Protein AF-A0A6A2XBS8-F1 (afdb_monomer)

Solvent-accessible surface area (backbone atoms only — not comparable to full-atom values): 5477 Å² total; per-residue (Å²): 104,68,19,22,54,40,45,40,49,49,57,20,44,33,49,43,23,44,98,88,67,49,72,43,89,65,86,74,80,62,43,62,25,60,58,34,38,51,60,70,60,91,54,44,65,72,52,40,75,44,71,71,19,41,55,44,26,38,67,40,40,32,44,35,37,32,25,67,47,24,75,87,52,53,33,67,42,35,53,52,30,48,54,52,41,46,77,63,42,25,65,37,56,45,78,47,78,36,84,85,37,48,123

Foldseek 3Di:
DVLQVQLQLLLLLLLQHHPVRHGNDDDAQETEHELDAHPPLVCSLVSCPDPSSLVSLQRYAYEYEYECQAPPRHPVRSVVRQVSSVVNNNNNYDYHYHYPDYD

Organism: Hibiscus syriacus (NCBI:txid106335)

Sequence (103 aa):
MGAATSLYSATCFIHGKYGNGNPYPANLSAVVGLSGWLPCSKTLKRKIGQEEAARRATSLPILLCHGKGDEVVPYKFGEKSSQVLSSNGFQNTIFKSYDGYGF

InterPro domains:
  IPR003140 Phospholipase/carboxylesterase/thioesterase [PF02230] (24-100)
  IPR029058 Alpha/Beta hydrolase fold [G3DSA:3.40.50.1820] (1-103)
  IPR029058 Alpha/Beta hydrolase fold [SSF53474] (1-102)

pLDDT: mean 92.48, std 8.46, range [49.19, 98.44]

Radius of gyration: 13.3 Å; Cα contacts (8 Å, |Δi|>4): 184; chains: 1; bounding box: 34×23×37 Å

Nearest PDB structures (foldseek):
  6avy-assembly1_A  TM=9.951E-01  e=2.071E-14  Zea mays
  5syn-assembly4_D  TM=8.291E-01  e=1.379E-04  Homo sapiens
  2i3d-assembly1_A  TM=6.425E-01  e=4.629E-02  Agrobacterium fabrum str. C58
  4a5s-assembly1_B  TM=5.515E-01  e=3.141E-02  Homo sapiens
  4g1f-assembly3_C  TM=5.503E-01  e=6.822E-02  Homo sapiens

Secondary structure (DSSP, 8-state):
-HHHHHHHHHHHHHHTB-TTSPBP-PPPS-EEEES---TTHHHHHHHS-SHHHHHHHHHS-EEEEEETT-SSS-HHHHHHHHHHHHHTT-TTEEEEEETT---

Mean predicted aligned error: 3.69 Å

Structure (mmCIF, N/CA/C/O backbone):
data_AF-A0A6A2XBS8-F1
#
_entry.id   AF-A0A6A2XBS8-F1
#
loop_
_atom_site.group_PDB
_atom_site.id
_atom_site.type_symbol
_atom_site.label_atom_id
_atom_site.label_alt_id
_atom_site.label_comp_id
_atom_site.label_asym_id
_atom_site.label_entity_id
_atom_site.label_seq_id
_atom_site.pdbx_PDB_ins_code
_atom_site.Cartn_x
_atom_site.Cartn_y
_atom_site.Cartn_z
_atom_site.occupancy
_atom_site.B_iso_or_equiv
_atom_site.auth_seq_id
_atom_site.auth_comp_id
_atom_site.auth_asym_id
_atom_site.auth_atom_id
_atom_site.pdbx_PDB_model_num
ATOM 1 N N . MET A 1 1 ? -0.893 4.570 -11.034 1.00 88.56 1 MET A N 1
ATOM 2 C CA . MET A 1 1 ? -1.927 5.262 -10.215 1.00 88.56 1 MET A CA 1
ATOM 3 C C . MET A 1 1 ? -2.827 4.315 -9.415 1.00 88.56 1 MET A C 1
ATOM 5 O O . MET A 1 1 ? -3.044 4.600 -8.246 1.00 88.56 1 MET A O 1
ATOM 9 N N . GLY A 1 2 ? -3.320 3.193 -9.964 1.00 96.31 2 GLY A N 1
ATOM 10 C CA . GLY A 1 2 ? -4.234 2.288 -9.235 1.00 96.31 2 GLY A CA 1
ATOM 11 C C . GLY A 1 2 ? -3.703 1.766 -7.889 1.00 96.31 2 GLY A C 1
ATOM 12 O O . GLY A 1 2 ? -4.436 1.753 -6.904 1.00 96.31 2 GLY A O 1
ATOM 13 N N . ALA A 1 3 ? -2.407 1.445 -7.806 1.00 96.56 3 ALA A N 1
ATOM 14 C CA . ALA A 1 3 ? -1.766 1.056 -6.549 1.00 96.56 3 ALA A CA 1
ATOM 15 C C . ALA A 1 3 ? -1.870 2.138 -5.459 1.00 96.56 3 ALA A C 1
ATOM 17 O O . ALA A 1 3 ? -2.109 1.816 -4.300 1.00 96.56 3 ALA A O 1
ATOM 18 N N . ALA A 1 4 ? -1.770 3.421 -5.818 1.00 97.19 4 ALA A N 1
ATOM 19 C CA . ALA A 1 4 ? -1.920 4.507 -4.854 1.00 97.19 4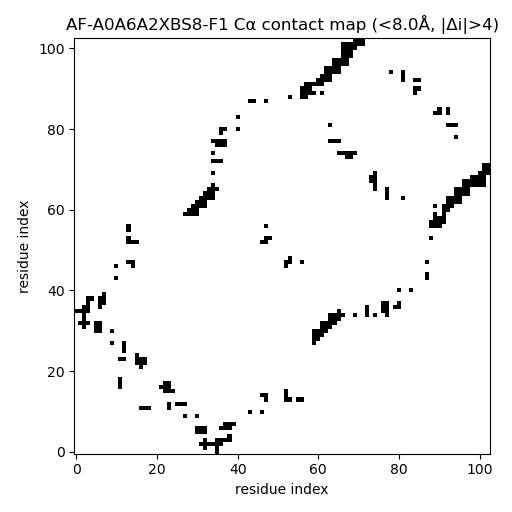 ALA A CA 1
ATOM 20 C C . ALA A 1 4 ? -3.345 4.587 -4.291 1.00 97.19 4 ALA A C 1
ATOM 22 O O . ALA A 1 4 ? -3.520 4.770 -3.087 1.00 97.19 4 ALA A O 1
ATOM 23 N N . THR A 1 5 ? -4.361 4.382 -5.133 1.00 97.62 5 THR A N 1
ATOM 24 C CA . THR A 1 5 ? -5.764 4.306 -4.701 1.00 97.62 5 THR A CA 1
ATOM 25 C C . THR A 1 5 ? -6.005 3.099 -3.799 1.00 97.62 5 THR A C 1
ATOM 27 O O . THR A 1 5 ? -6.616 3.242 -2.746 1.00 97.62 5 THR A O 1
ATOM 30 N N . SER A 1 6 ? -5.465 1.933 -4.164 1.00 97.81 6 SER A N 1
ATOM 31 C CA . SER A 1 6 ? -5.535 0.700 -3.366 1.00 97.81 6 SER A CA 1
ATOM 32 C C . SER A 1 6 ? -4.980 0.909 -1.948 1.00 97.81 6 SER A C 1
ATOM 34 O O . SER A 1 6 ? -5.647 0.632 -0.949 1.00 97.81 6 SER A O 1
ATOM 36 N N . LEU A 1 7 ? -3.795 1.516 -1.838 1.00 97.31 7 LEU A N 1
ATOM 37 C CA . LEU A 1 7 ? -3.180 1.827 -0.546 1.00 97.31 7 LEU A CA 1
ATOM 38 C C . LEU A 1 7 ? -3.925 2.923 0.217 1.00 97.31 7 LEU A C 1
ATOM 40 O O . LEU A 1 7 ? -4.064 2.835 1.435 1.00 97.31 7 LEU A O 1
ATOM 44 N N . TYR A 1 8 ? -4.452 3.935 -0.472 1.00 97.00 8 TYR A N 1
ATOM 45 C CA . TYR A 1 8 ? -5.312 4.935 0.160 1.00 97.00 8 TYR A CA 1
ATOM 46 C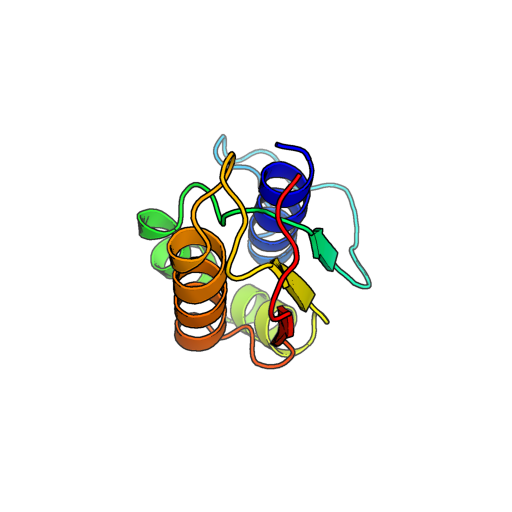 C . TYR A 1 8 ? -6.547 4.289 0.794 1.00 97.00 8 TYR A C 1
ATOM 48 O O . TYR A 1 8 ? -6.844 4.559 1.960 1.00 97.00 8 TYR A O 1
ATOM 56 N N . SER A 1 9 ? -7.209 3.392 0.060 1.00 97.06 9 SER A N 1
ATOM 57 C CA . SER A 1 9 ? -8.339 2.599 0.537 1.00 97.06 9 SER A CA 1
ATOM 58 C C . SER A 1 9 ? -7.987 1.787 1.778 1.00 97.06 9 SER A C 1
ATOM 60 O O . SER A 1 9 ? -8.779 1.785 2.716 1.00 97.06 9 SER A O 1
ATOM 62 N N . ALA A 1 10 ? -6.784 1.202 1.852 1.00 96.56 10 ALA A N 1
ATOM 63 C CA . ALA A 1 10 ? -6.292 0.566 3.077 1.00 96.56 10 ALA A CA 1
ATOM 64 C C . ALA A 1 10 ? -6.322 1.546 4.257 1.00 96.56 10 ALA A C 1
ATOM 66 O O . ALA A 1 10 ? -6.947 1.279 5.279 1.00 96.56 10 ALA A O 1
ATOM 67 N N . THR A 1 11 ? -5.718 2.731 4.102 1.00 95.31 11 THR A N 1
ATOM 68 C CA . THR A 1 11 ? -5.679 3.726 5.188 1.00 95.31 11 THR A CA 1
ATOM 69 C C . THR A 1 11 ? -7.065 4.218 5.599 1.00 95.31 11 THR A C 1
ATOM 71 O O . THR A 1 11 ? -7.289 4.499 6.775 1.00 95.31 11 THR A O 1
ATOM 74 N N . CYS A 1 12 ? -7.998 4.324 4.652 1.00 95.12 12 CYS A N 1
ATOM 75 C CA . CYS A 1 12 ? -9.372 4.734 4.916 1.00 95.12 12 CYS A CA 1
ATOM 76 C C . CYS A 1 12 ? -10.182 3.639 5.605 1.00 95.12 12 CYS A C 1
ATOM 78 O O . CYS A 1 12 ? -10.904 3.946 6.548 1.00 95.12 12 CYS A O 1
ATOM 80 N N . PHE A 1 13 ? -10.013 2.382 5.200 1.00 95.12 13 PHE A N 1
ATOM 81 C CA . PHE A 1 13 ? -10.603 1.228 5.873 1.00 95.12 13 PHE A CA 1
ATOM 82 C C . PHE A 1 13 ? -10.126 1.128 7.324 1.00 95.12 13 PHE A C 1
ATOM 84 O O . PHE A 1 13 ? -10.935 1.048 8.245 1.00 95.12 13 PHE A O 1
ATOM 91 N N . ILE A 1 14 ? -8.815 1.243 7.548 1.00 93.50 14 ILE A N 1
ATOM 92 C CA . ILE A 1 14 ? -8.241 1.256 8.895 1.00 93.50 14 ILE A CA 1
ATOM 93 C C . ILE A 1 14 ? -8.815 2.401 9.729 1.00 93.50 14 ILE A C 1
ATOM 95 O O . ILE A 1 14 ? -9.263 2.184 10.855 1.00 93.50 14 ILE A O 1
ATOM 99 N N . HIS A 1 15 ? -8.867 3.607 9.166 1.00 92.75 15 HIS A N 1
ATOM 100 C CA . HIS A 1 15 ? -9.446 4.769 9.836 1.00 92.75 15 HIS A CA 1
ATOM 101 C C . HIS A 1 15 ? -10.973 4.664 10.032 1.00 92.75 15 HIS A C 1
ATOM 103 O O . HIS A 1 15 ? -11.534 5.357 10.875 1.00 92.75 15 HIS A O 1
ATOM 109 N N . GLY A 1 16 ? -11.655 3.822 9.252 1.00 92.69 16 GLY A N 1
ATOM 110 C CA . GLY A 1 16 ? -13.115 3.725 9.178 1.00 92.69 16 GLY A CA 1
ATOM 111 C C . GLY A 1 16 ? -13.786 4.885 8.431 1.00 92.69 16 GLY A C 1
ATOM 112 O O . GLY A 1 16 ? -15.012 4.940 8.359 1.00 92.69 16 GLY A O 1
ATOM 113 N N . LYS A 1 17 ? -13.009 5.830 7.886 1.00 93.62 17 LYS A N 1
ATOM 114 C CA . LYS A 1 17 ? -13.504 7.042 7.220 1.00 93.62 17 LYS A CA 1
ATOM 115 C C . LYS A 1 17 ? -12.600 7.478 6.071 1.00 93.62 17 LYS A C 1
ATOM 117 O O . LYS A 1 17 ? -11.382 7.270 6.072 1.00 93.62 17 LYS A O 1
ATOM 122 N N . TYR A 1 18 ? -13.198 8.166 5.110 1.00 93.88 18 TYR A N 1
ATOM 123 C CA . TYR A 1 18 ? -12.490 8.925 4.089 1.00 93.88 18 TYR A CA 1
ATOM 124 C C . TYR A 1 18 ? -11.864 10.204 4.662 1.00 93.88 18 TYR A C 1
ATOM 126 O O . TYR A 1 18 ? -12.147 10.622 5.784 1.00 93.88 18 TYR A O 1
ATOM 134 N N . GLY A 1 19 ? -11.020 10.869 3.866 1.00 89.19 19 GLY A N 1
ATOM 135 C CA . GLY A 1 19 ? -10.414 12.149 4.253 1.00 89.19 19 GLY A CA 1
ATOM 136 C C . GLY A 1 19 ? -11.414 13.290 4.482 1.00 89.19 19 GLY A C 1
ATOM 137 O O . GLY A 1 19 ? -11.094 14.221 5.211 1.00 89.19 19 GLY A O 1
ATOM 138 N N . ASN A 1 20 ? -12.614 13.204 3.904 1.00 92.56 20 ASN A N 1
ATOM 139 C CA . ASN A 1 20 ? -13.706 14.164 4.101 1.00 92.56 20 ASN A CA 1
ATOM 140 C C . ASN A 1 20 ? -14.590 13.847 5.326 1.00 92.56 20 ASN A C 1
ATOM 142 O O . ASN A 1 20 ? -15.562 14.551 5.565 1.00 92.56 20 ASN A O 1
ATOM 146 N N . GLY A 1 21 ? -14.275 12.794 6.089 1.00 91.25 21 GLY A N 1
ATOM 147 C CA . GLY A 1 21 ? -15.015 12.400 7.291 1.00 91.25 21 GLY A CA 1
ATOM 148 C C . GLY A 1 21 ? -16.176 11.429 7.060 1.00 91.25 21 GLY A C 1
ATOM 149 O O . GLY A 1 21 ? -16.672 10.868 8.038 1.00 91.25 21 GLY A O 1
ATOM 150 N N . ASN A 1 22 ? -16.568 11.163 5.809 1.00 95.44 22 ASN A N 1
ATOM 151 C CA . ASN A 1 22 ? -17.602 10.170 5.507 1.00 95.44 22 ASN A CA 1
ATOM 152 C C . ASN A 1 22 ? -17.128 8.754 5.875 1.00 95.44 22 ASN A C 1
ATOM 154 O O . ASN A 1 22 ? -15.936 8.463 5.727 1.00 95.44 22 ASN A O 1
ATOM 158 N N . PRO A 1 23 ? -18.027 7.861 6.328 1.00 95.75 23 PRO A N 1
ATOM 159 C CA . PRO A 1 23 ? -17.669 6.489 6.676 1.00 95.75 23 PRO A CA 1
ATOM 160 C C . PRO A 1 23 ? -17.144 5.726 5.456 1.00 95.75 23 PRO A C 1
ATOM 162 O O . PRO A 1 23 ? -17.646 5.893 4.345 1.00 95.75 23 PRO A O 1
ATOM 165 N N . TYR A 1 24 ? -16.130 4.887 5.668 1.00 95.69 24 TYR A N 1
ATOM 166 C CA . TYR A 1 24 ? -15.630 3.979 4.640 1.00 95.69 24 TYR A CA 1
ATOM 167 C C . TYR A 1 24 ? -16.503 2.710 4.627 1.00 95.69 24 TYR A C 1
ATOM 169 O O . TYR A 1 24 ? -16.550 2.018 5.642 1.00 95.69 24 TYR A O 1
ATOM 177 N N . PRO A 1 25 ? -17.214 2.395 3.529 1.00 94.69 25 PRO A N 1
ATOM 178 C CA . PRO A 1 25 ? -18.298 1.411 3.551 1.00 94.69 25 PRO A CA 1
ATOM 179 C C . PRO A 1 25 ? -17.825 -0.039 3.394 1.00 94.69 25 PRO A C 1
ATOM 181 O O . PRO A 1 25 ? -18.565 -0.962 3.718 1.00 94.69 25 PRO A O 1
ATOM 184 N N . ALA A 1 26 ? -16.624 -0.256 2.856 1.00 94.62 26 ALA A N 1
ATOM 185 C CA . ALA A 1 26 ? -16.144 -1.586 2.508 1.00 94.62 26 ALA A CA 1
ATOM 186 C C . ALA A 1 26 ? -15.278 -2.186 3.620 1.00 94.62 26 ALA A C 1
ATOM 188 O O . ALA A 1 26 ? -14.433 -1.501 4.196 1.00 94.62 26 ALA A O 1
ATOM 189 N N . ASN A 1 27 ? -15.440 -3.487 3.856 1.00 95.12 27 ASN A N 1
ATOM 190 C CA . ASN A 1 27 ? -14.543 -4.266 4.700 1.00 95.12 27 ASN A CA 1
ATOM 191 C C . ASN A 1 27 ? -13.459 -4.911 3.829 1.00 95.12 27 ASN A C 1
ATOM 193 O O . ASN A 1 27 ? -13.781 -5.678 2.922 1.00 95.12 27 ASN A O 1
ATOM 197 N N . LEU A 1 28 ? -12.190 -4.575 4.064 1.00 96.81 28 LEU A N 1
ATOM 198 C CA . LEU A 1 28 ? -11.080 -5.078 3.254 1.00 96.81 28 LEU A CA 1
ATOM 199 C C . LEU A 1 28 ? -10.420 -6.273 3.942 1.00 96.81 28 LEU A C 1
ATOM 201 O O . LEU A 1 28 ? -10.028 -6.184 5.101 1.00 96.81 28 LEU A O 1
ATOM 205 N N . SER A 1 29 ? -10.247 -7.370 3.204 1.00 97.25 29 SER A N 1
ATOM 206 C CA . SER A 1 29 ? -9.538 -8.562 3.696 1.00 97.25 29 SER A CA 1
ATOM 207 C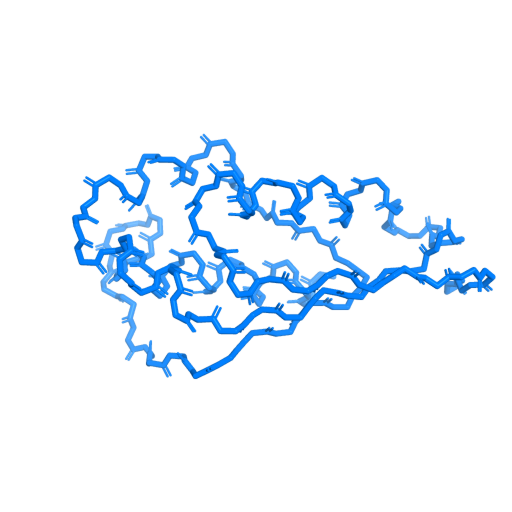 C . SER A 1 29 ? -8.056 -8.584 3.325 1.00 97.25 29 SER A C 1
ATOM 209 O O . SER A 1 29 ? -7.287 -9.269 3.987 1.00 97.25 29 SER A O 1
ATOM 211 N N . ALA A 1 30 ? -7.653 -7.863 2.275 1.00 97.31 30 ALA A N 1
ATOM 212 C CA . ALA A 1 30 ? -6.266 -7.697 1.849 1.00 97.31 30 ALA A CA 1
ATOM 213 C C . ALA A 1 30 ? -6.145 -6.510 0.882 1.00 97.31 30 ALA A C 1
ATOM 215 O O . ALA A 1 30 ? -7.134 -6.093 0.273 1.00 97.31 30 ALA A O 1
ATOM 216 N N . VAL A 1 31 ? -4.929 -5.986 0.715 1.00 98.25 31 VAL A N 1
ATOM 217 C CA . VAL A 1 31 ? -4.623 -4.894 -0.220 1.00 98.25 31 VAL A CA 1
ATOM 218 C C . VAL A 1 31 ? -3.349 -5.208 -0.995 1.00 98.25 31 VAL A C 1
ATOM 220 O O . VAL A 1 31 ? -2.355 -5.652 -0.425 1.00 98.25 31 VAL A 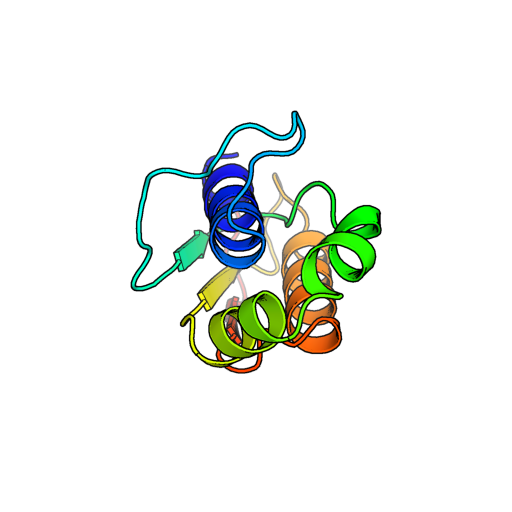O 1
ATOM 223 N N . VAL A 1 32 ? -3.361 -4.946 -2.303 1.00 98.38 32 VAL A N 1
ATOM 224 C CA . VAL A 1 32 ? -2.191 -5.122 -3.174 1.00 98.38 32 VAL A CA 1
ATOM 225 C C . VAL A 1 32 ? -1.861 -3.809 -3.879 1.00 98.38 32 VAL A C 1
ATOM 227 O O . VAL A 1 32 ? -2.751 -3.139 -4.412 1.00 98.38 32 VAL A O 1
ATOM 230 N N . GLY A 1 33 ? -0.582 -3.435 -3.884 1.00 97.75 33 GLY A N 1
ATOM 231 C CA . GLY A 1 33 ? -0.046 -2.288 -4.612 1.00 97.75 33 GLY A CA 1
ATOM 232 C C . GLY A 1 33 ? 1.152 -2.693 -5.468 1.00 97.75 33 GLY A C 1
ATOM 233 O O . GLY A 1 33 ? 2.188 -3.081 -4.939 1.00 97.75 33 GLY A O 1
ATOM 234 N N . LEU A 1 34 ? 1.021 -2.583 -6.790 1.00 97.00 34 LEU A N 1
ATOM 235 C CA . LEU A 1 34 ? 2.083 -2.884 -7.756 1.00 97.00 34 LEU A CA 1
ATOM 236 C C . LEU A 1 34 ? 2.569 -1.577 -8.397 1.00 97.00 34 LEU A C 1
ATOM 238 O O . LEU A 1 34 ? 1.733 -0.815 -8.887 1.00 97.00 34 LEU A O 1
ATOM 242 N N . SER A 1 35 ? 3.880 -1.311 -8.380 1.00 95.75 35 SER A N 1
ATOM 243 C CA . SER A 1 35 ? 4.499 -0.112 -8.981 1.00 95.75 35 SER A CA 1
ATOM 244 C C . SER A 1 35 ? 3.802 1.189 -8.561 1.00 95.75 35 SER A C 1
ATOM 246 O O . SER A 1 35 ? 3.186 1.908 -9.353 1.00 95.75 35 SER A O 1
ATOM 248 N N . GLY A 1 36 ? 3.811 1.465 -7.255 1.00 96.19 36 GLY A N 1
ATOM 249 C CA . GLY A 1 36 ? 2.966 2.497 -6.661 1.00 96.19 36 GLY A CA 1
ATOM 250 C C . GLY A 1 36 ? 3.597 3.280 -5.524 1.00 96.19 36 GLY A C 1
ATOM 251 O O . GLY A 1 36 ? 4.771 3.146 -5.194 1.00 96.19 36 GLY A O 1
ATOM 252 N N . TRP A 1 37 ? 2.774 4.125 -4.911 1.00 97.94 37 TRP A N 1
ATOM 253 C CA . TRP A 1 37 ? 3.142 4.911 -3.742 1.00 97.94 37 TRP A CA 1
ATOM 254 C C . TRP A 1 37 ? 1.944 5.063 -2.808 1.00 97.94 37 TRP A C 1
ATOM 256 O O . TRP A 1 37 ? 0.798 4.991 -3.240 1.00 97.94 37 TRP A O 1
ATOM 266 N N . LEU A 1 38 ? 2.203 5.323 -1.532 1.00 97.56 38 LEU A N 1
ATOM 267 C CA . LEU A 1 38 ? 1.202 5.624 -0.522 1.00 97.56 38 LEU A CA 1
ATOM 268 C C . LEU A 1 38 ? 0.893 7.132 -0.526 1.00 97.56 38 LEU A C 1
ATOM 270 O O . LEU A 1 38 ? 1.736 7.938 -0.104 1.00 97.56 38 LEU A O 1
ATOM 274 N N . PRO A 1 39 ? -0.308 7.552 -0.953 1.00 96.44 39 PRO A N 1
ATOM 275 C CA . PRO A 1 39 ? -0.718 8.945 -0.852 1.00 96.44 39 PRO A CA 1
ATOM 276 C C . PRO A 1 39 ? -1.021 9.333 0.602 1.00 96.44 39 PRO A C 1
ATOM 278 O O . PRO A 1 39 ? -1.315 8.499 1.455 1.00 96.44 39 PRO A O 1
ATOM 281 N N . CYS A 1 40 ? -0.965 10.636 0.892 1.00 92.56 40 CYS A N 1
ATOM 282 C CA . CYS A 1 40 ? -1.312 11.205 2.202 1.00 92.56 40 CYS A CA 1
ATOM 283 C C . CYS A 1 40 ? -0.529 10.626 3.405 1.00 92.56 40 CYS A C 1
ATOM 285 O O . CYS A 1 40 ? -0.977 10.765 4.547 1.00 92.56 40 CYS A O 1
ATOM 287 N N . SER A 1 41 ? 0.657 10.051 3.175 1.00 90.81 41 SER A N 1
ATOM 288 C CA . SER A 1 41 ? 1.526 9.421 4.187 1.00 90.81 41 SER A CA 1
ATOM 289 C C . SER A 1 41 ? 1.755 10.277 5.439 1.00 90.81 41 SER A C 1
ATOM 291 O O . SER A 1 41 ? 1.667 9.779 6.557 1.00 90.81 41 SER A O 1
ATOM 293 N N . LYS A 1 42 ? 1.943 11.594 5.279 1.00 89.62 42 LYS A N 1
ATOM 294 C CA . LYS A 1 42 ? 2.132 12.547 6.395 1.00 89.62 42 LYS A CA 1
ATOM 295 C C . LYS A 1 42 ? 0.951 12.609 7.373 1.00 89.62 42 LYS A C 1
ATOM 297 O O . LYS A 1 42 ? 1.124 12.984 8.526 1.00 89.62 42 LYS A O 1
ATOM 302 N N . THR A 1 43 ? -0.255 12.277 6.917 1.00 86.81 43 THR A N 1
ATOM 303 C CA . THR A 1 43 ? -1.478 12.327 7.738 1.00 86.81 43 THR A CA 1
ATOM 304 C C . THR A 1 43 ? -1.829 10.986 8.372 1.00 86.81 43 THR A C 1
ATOM 306 O O . THR A 1 43 ? -2.721 10.938 9.217 1.00 86.81 43 THR A O 1
ATOM 309 N N . LEU A 1 44 ? -1.132 9.911 7.991 1.00 88.50 44 LEU A N 1
ATOM 310 C CA . LEU A 1 44 ? -1.461 8.547 8.390 1.00 88.50 44 LEU A CA 1
ATOM 311 C C . LEU A 1 44 ? -1.400 8.356 9.909 1.00 88.50 44 LEU A C 1
ATOM 313 O O . LEU A 1 44 ? -2.350 7.846 10.494 1.00 88.50 44 LEU A O 1
ATOM 317 N N . LYS A 1 45 ? -0.349 8.873 10.555 1.00 87.06 45 LYS A N 1
ATOM 318 C CA . LYS A 1 45 ? -0.171 8.790 12.013 1.00 87.06 45 LYS A CA 1
ATOM 319 C C . LYS A 1 45 ? -1.367 9.345 12.787 1.00 87.06 45 LYS A C 1
ATOM 321 O O . LYS A 1 45 ? -1.800 8.764 13.773 1.00 87.06 45 LYS A O 1
ATOM 326 N N . ARG A 1 46 ? -1.945 10.450 12.306 1.00 84.44 46 ARG A N 1
ATOM 327 C CA . ARG A 1 46 ? -3.133 11.065 12.915 1.00 84.44 46 ARG A CA 1
ATOM 328 C C . ARG A 1 46 ? -4.384 10.195 12.749 1.00 84.44 46 ARG A C 1
ATOM 330 O O . ARG A 1 46 ? -5.244 10.211 13.618 1.00 84.44 46 ARG A O 1
ATOM 337 N N . LYS A 1 47 ? -4.490 9.437 11.652 1.00 81.00 47 LYS A N 1
ATOM 338 C CA . LYS A 1 47 ? -5.650 8.576 11.362 1.00 81.00 47 LYS A CA 1
ATOM 339 C C . LYS A 1 47 ? -5.695 7.304 12.220 1.00 81.00 47 LYS A C 1
ATOM 341 O O . LYS A 1 47 ? -6.781 6.786 12.452 1.00 81.00 47 LYS A O 1
ATOM 346 N N . ILE A 1 48 ? -4.546 6.813 12.684 1.00 80.44 48 ILE A N 1
ATOM 347 C CA . ILE A 1 48 ? -4.421 5.529 13.405 1.00 80.44 48 ILE A CA 1
ATOM 348 C C . ILE A 1 48 ? -4.460 5.710 14.929 1.00 80.44 48 ILE A C 1
ATOM 350 O O . ILE A 1 48 ? -4.465 4.738 15.669 1.00 80.44 48 ILE A O 1
ATOM 354 N N . GLY A 1 49 ? -4.569 6.945 15.427 1.00 70.88 49 GLY A N 1
ATOM 355 C CA . GLY A 1 49 ? -4.569 7.245 16.865 1.00 70.88 49 GLY A CA 1
ATOM 356 C C . GLY A 1 49 ? -5.731 6.662 17.687 1.00 70.88 49 GLY A C 1
ATOM 357 O O . GLY A 1 49 ? -5.780 6.903 18.886 1.00 70.88 49 GLY A O 1
ATOM 358 N N . GLN A 1 50 ? -6.663 5.922 17.077 1.00 74.00 50 GLN A N 1
ATOM 359 C CA . GLN A 1 50 ? -7.731 5.201 17.774 1.00 74.00 50 GLN A CA 1
ATOM 360 C C . GLN A 1 50 ? -7.367 3.717 17.906 1.00 74.00 50 GLN A C 1
ATOM 362 O O . GLN A 1 50 ? -6.923 3.106 16.937 1.00 74.00 50 GLN A O 1
ATOM 367 N N . GLU A 1 51 ? -7.605 3.123 19.077 1.00 78.25 51 GLU A N 1
ATOM 368 C CA . GLU A 1 51 ? -7.228 1.733 19.389 1.00 78.25 51 GLU A CA 1
ATOM 369 C C . GLU A 1 51 ? -7.756 0.722 18.358 1.00 78.25 51 GLU A C 1
ATOM 371 O O . GLU A 1 51 ? -7.030 -0.149 17.881 1.00 78.25 51 GLU A O 1
ATOM 376 N N . GLU A 1 52 ? -9.006 0.890 17.941 1.00 82.69 52 GLU A N 1
ATOM 377 C CA . GLU A 1 52 ? -9.655 0.017 16.968 1.00 82.69 52 GLU A CA 1
ATOM 378 C C . GLU A 1 52 ? -9.056 0.159 15.551 1.00 82.69 52 GLU A C 1
ATOM 380 O O . GLU A 1 52 ? -8.932 -0.817 14.810 1.00 82.69 52 GLU A O 1
ATOM 385 N N . ALA A 1 53 ? -8.593 1.358 15.183 1.00 86.50 53 ALA A N 1
ATOM 386 C CA . ALA A 1 53 ? -7.837 1.554 13.947 1.00 86.50 53 ALA A CA 1
ATOM 387 C C . ALA A 1 53 ? -6.465 0.863 14.030 1.00 86.50 53 ALA A C 1
ATOM 389 O O . ALA A 1 53 ? -6.049 0.211 13.077 1.00 86.50 53 ALA A O 1
ATOM 390 N N . ALA A 1 54 ? -5.783 0.934 15.175 1.00 88.81 54 ALA A N 1
ATOM 391 C CA . ALA A 1 54 ? -4.509 0.246 15.367 1.00 88.81 54 ALA A CA 1
ATOM 392 C C . ALA A 1 54 ? -4.648 -1.282 15.232 1.00 88.81 54 ALA A C 1
ATOM 394 O O . ALA A 1 54 ? -3.845 -1.905 14.540 1.00 88.81 54 ALA A O 1
ATOM 395 N N . ARG A 1 55 ? -5.704 -1.884 15.802 1.00 89.62 55 ARG A N 1
ATOM 396 C CA . ARG A 1 55 ? -5.975 -3.329 15.663 1.00 89.62 55 ARG A CA 1
ATOM 397 C C . ARG A 1 55 ? -6.154 -3.748 14.207 1.00 89.62 55 ARG A C 1
ATOM 399 O O . ARG A 1 55 ? -5.522 -4.708 13.770 1.00 89.62 55 ARG A O 1
ATOM 406 N 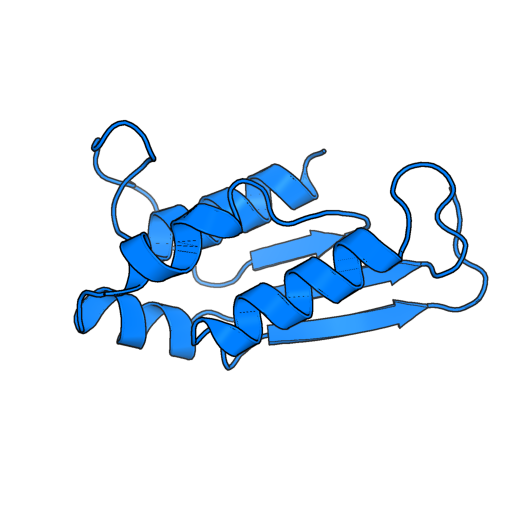N . ARG A 1 56 ? -6.976 -3.013 13.447 1.00 90.69 56 ARG A N 1
ATOM 407 C CA . ARG A 1 56 ? -7.169 -3.293 12.017 1.00 90.69 56 ARG A CA 1
ATOM 408 C C . ARG A 1 56 ? -5.875 -3.112 11.219 1.00 90.69 56 ARG A C 1
ATOM 410 O O . ARG A 1 56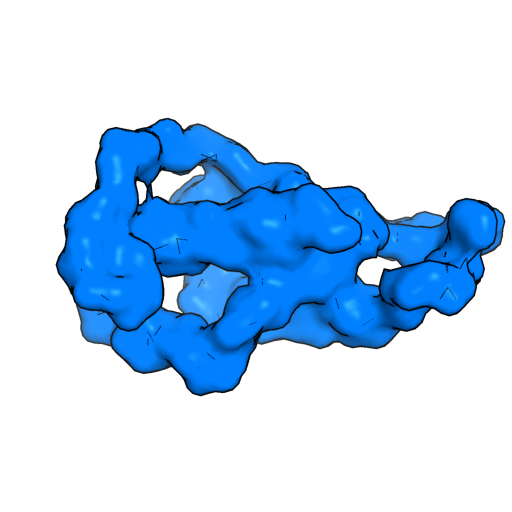 ? -5.638 -3.872 10.285 1.00 90.69 56 ARG A O 1
ATOM 417 N N . ALA A 1 57 ? -5.052 -2.114 11.557 1.00 93.00 57 ALA A N 1
ATOM 418 C CA . ALA A 1 57 ? -3.790 -1.867 10.857 1.00 93.00 57 ALA A CA 1
ATOM 419 C C . ALA A 1 57 ? -2.850 -3.071 10.988 1.00 93.00 57 ALA A C 1
ATOM 421 O O . ALA A 1 57 ? -2.283 -3.518 9.995 1.00 93.00 57 ALA A O 1
ATOM 422 N N . THR A 1 58 ? -2.749 -3.631 12.193 1.00 93.81 58 THR A N 1
ATOM 423 C CA . THR A 1 58 ? -1.909 -4.797 12.475 1.00 93.81 58 THR A CA 1
ATOM 424 C C . THR A 1 58 ? -2.352 -6.044 11.708 1.00 93.81 58 THR A C 1
ATOM 426 O O . THR A 1 58 ? -1.499 -6.806 11.255 1.00 93.81 58 THR A O 1
ATOM 429 N N . SER A 1 59 ? -3.662 -6.265 11.551 1.00 94.19 59 SER A N 1
ATOM 430 C CA . SER A 1 59 ? -4.194 -7.500 10.962 1.00 94.19 59 SER A CA 1
ATOM 431 C C . SER A 1 59 ? -4.304 -7.483 9.437 1.00 94.19 59 SER A C 1
ATOM 433 O O . SER A 1 59 ? -4.171 -8.544 8.825 1.00 94.19 59 SER A O 1
ATOM 435 N N . LEU A 1 60 ? -4.525 -6.318 8.816 1.00 97.00 60 LEU A N 1
ATOM 436 C CA . LEU A 1 60 ? -4.762 -6.210 7.375 1.00 97.00 60 LEU A CA 1
ATOM 437 C C . LEU A 1 60 ? -3.512 -6.607 6.563 1.00 97.00 60 LEU A C 1
ATOM 439 O O . LEU A 1 60 ? -2.514 -5.884 6.607 1.00 97.00 60 LEU A O 1
ATOM 443 N N . PRO A 1 61 ? -3.562 -7.689 5.763 1.00 98.06 61 PRO A N 1
ATOM 444 C CA . PRO A 1 61 ? -2.472 -8.056 4.868 1.00 98.06 61 PRO A CA 1
ATOM 445 C C . PRO A 1 61 ? -2.299 -7.024 3.748 1.00 98.06 61 PRO A C 1
ATOM 447 O O . PRO A 1 61 ? -3.250 -6.717 3.019 1.00 98.06 61 PRO A O 1
ATOM 450 N N . ILE A 1 62 ? -1.074 -6.526 3.574 1.00 98.38 62 ILE A N 1
ATOM 451 C CA . ILE A 1 62 ? -0.700 -5.624 2.481 1.00 98.38 62 ILE A CA 1
ATOM 452 C C . ILE A 1 62 ? 0.490 -6.203 1.719 1.00 98.38 62 ILE A C 1
ATOM 454 O O . ILE A 1 62 ? 1.561 -6.410 2.285 1.00 98.38 62 ILE A O 1
ATOM 458 N N . LEU A 1 63 ? 0.326 -6.408 0.412 1.00 98.44 63 LEU A N 1
ATOM 459 C CA . LEU A 1 63 ? 1.421 -6.755 -0.490 1.00 98.44 63 LEU A CA 1
ATOM 460 C C . LEU A 1 63 ? 1.787 -5.555 -1.359 1.00 98.44 63 LEU A C 1
ATOM 462 O O . LEU A 1 63 ? 0.962 -5.027 -2.103 1.00 98.44 63 LEU A O 1
ATOM 466 N N . LEU A 1 64 ? 3.051 -5.165 -1.302 1.00 98.19 64 LEU A N 1
ATOM 467 C CA . LEU A 1 64 ? 3.655 -4.171 -2.168 1.00 98.19 64 LEU A CA 1
ATOM 468 C C . LEU A 1 64 ? 4.700 -4.837 -3.059 1.00 98.19 64 LEU A C 1
ATOM 470 O O . LEU A 1 64 ? 5.561 -5.558 -2.561 1.00 98.19 64 LEU A O 1
ATOM 474 N N . CYS A 1 65 ? 4.663 -4.557 -4.356 1.00 97.25 65 CYS A N 1
ATOM 475 C CA . CYS A 1 65 ? 5.670 -5.015 -5.309 1.00 97.25 65 CYS A CA 1
ATOM 476 C C . CYS A 1 65 ? 6.188 -3.829 -6.114 1.00 97.25 65 CYS A C 1
ATOM 478 O O . CYS A 1 65 ? 5.389 -3.027 -6.603 1.00 97.25 65 CYS A O 1
ATOM 480 N N . HIS A 1 66 ? 7.505 -3.725 -6.284 1.00 96.94 66 HIS A N 1
ATOM 481 C CA . HIS A 1 66 ? 8.095 -2.633 -7.059 1.00 96.94 66 HIS A CA 1
ATOM 482 C C . HIS A 1 66 ? 9.376 -3.071 -7.767 1.00 96.94 66 HIS A C 1
ATOM 484 O O . HIS A 1 66 ? 10.248 -3.705 -7.168 1.00 96.94 66 HIS A O 1
ATOM 490 N N . GLY A 1 67 ? 9.493 -2.724 -9.047 1.00 96.12 67 GLY A N 1
ATOM 491 C CA . GLY A 1 67 ? 10.718 -2.914 -9.819 1.00 96.12 67 GLY A CA 1
ATOM 492 C C . GLY A 1 67 ? 11.754 -1.843 -9.485 1.00 96.12 67 GLY A C 1
ATOM 493 O O . GLY A 1 67 ? 11.419 -0.665 -9.373 1.00 96.12 67 GLY A O 1
ATOM 494 N N . LYS A 1 68 ? 13.023 -2.223 -9.313 1.00 94.75 68 LYS A N 1
ATOM 495 C CA . LYS A 1 68 ? 14.103 -1.251 -9.073 1.00 94.75 68 LYS A CA 1
ATOM 496 C C . LYS A 1 68 ? 14.398 -0.377 -10.296 1.00 94.75 68 LYS A C 1
ATOM 498 O O . LYS A 1 68 ? 14.925 0.716 -10.123 1.00 94.75 68 LYS A O 1
ATOM 503 N N . GLY A 1 69 ? 14.053 -0.853 -11.493 1.00 92.88 69 GLY A N 1
ATOM 504 C CA . GLY A 1 69 ? 14.200 -0.137 -12.760 1.00 92.88 69 GLY A CA 1
ATOM 505 C C . GLY A 1 69 ? 12.942 0.609 -13.208 1.00 92.88 69 GLY A C 1
ATOM 506 O O . GLY A 1 69 ? 12.873 0.994 -14.362 1.00 92.88 69 GLY A O 1
ATOM 507 N N . ASP A 1 70 ? 11.931 0.777 -12.348 1.00 92.69 70 ASP A N 1
ATOM 508 C CA . ASP A 1 70 ? 10.688 1.469 -12.711 1.00 92.69 70 ASP A CA 1
ATOM 509 C C . ASP A 1 70 ? 10.955 2.948 -13.048 1.00 92.69 70 ASP A C 1
ATOM 511 O O . ASP A 1 70 ? 11.283 3.753 -12.168 1.00 92.69 70 ASP A O 1
ATOM 515 N N . GLU A 1 71 ? 10.827 3.289 -14.332 1.00 91.25 71 GLU A N 1
ATOM 516 C CA . GLU A 1 71 ? 11.103 4.626 -14.870 1.00 91.25 71 GLU A CA 1
ATOM 517 C C . GLU A 1 71 ? 9.914 5.590 -14.719 1.00 91.25 71 GLU A C 1
ATOM 519 O O . GLU A 1 71 ? 10.085 6.809 -14.774 1.00 91.25 71 GLU A O 1
ATOM 524 N N . VAL A 1 72 ? 8.705 5.068 -14.477 1.00 94.12 72 VAL A N 1
ATOM 525 C CA . VAL A 1 72 ? 7.474 5.869 -14.371 1.00 94.12 72 VAL A CA 1
ATOM 526 C C . VAL A 1 72 ? 7.206 6.263 -12.922 1.00 94.12 72 VAL A C 1
ATOM 528 O O . VAL A 1 72 ? 6.895 7.418 -12.618 1.00 94.12 72 VAL A O 1
ATOM 531 N N . VAL A 1 73 ? 7.321 5.305 -12.002 1.00 94.94 73 VAL A N 1
ATOM 532 C CA . VAL A 1 73 ? 7.195 5.528 -10.561 1.00 94.94 73 VAL A 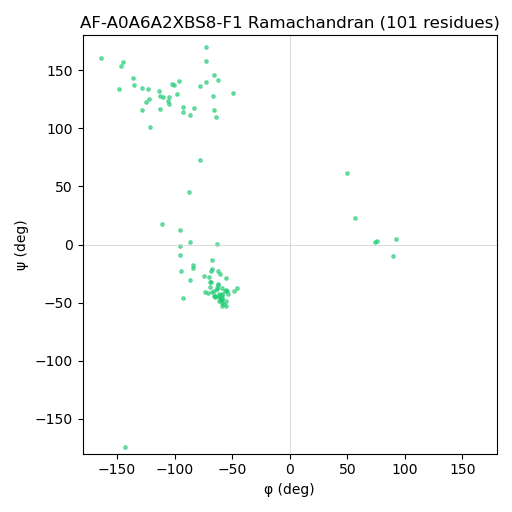CA 1
ATOM 533 C C . VAL A 1 73 ? 8.495 5.082 -9.898 1.00 94.94 73 VAL A C 1
ATOM 535 O O . VAL A 1 73 ? 8.654 3.892 -9.627 1.00 94.94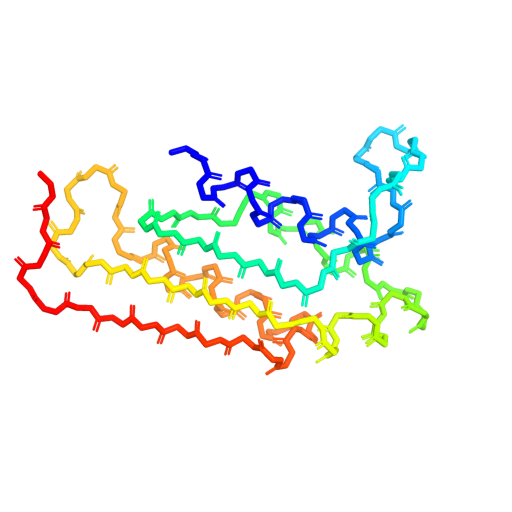 73 VAL A O 1
ATOM 538 N N . PRO A 1 74 ? 9.394 6.021 -9.544 1.00 95.69 74 PRO A N 1
ATOM 539 C CA . PRO A 1 74 ? 10.675 5.691 -8.935 1.00 95.69 74 PRO A CA 1
ATOM 540 C C . PRO A 1 74 ? 10.544 4.720 -7.757 1.00 95.69 74 PRO A C 1
ATOM 542 O O . PRO A 1 74 ? 9.783 4.982 -6.820 1.00 95.69 74 PRO A O 1
ATOM 545 N N . TYR A 1 75 ? 11.343 3.648 -7.761 1.00 96.06 75 TYR A N 1
ATOM 546 C CA . TYR A 1 75 ? 11.359 2.588 -6.737 1.00 96.06 75 TYR A CA 1
ATOM 547 C C . TYR A 1 75 ? 11.344 3.111 -5.291 1.00 96.06 75 TYR A C 1
ATOM 549 O O . TYR A 1 75 ? 10.648 2.572 -4.426 1.00 96.06 75 TYR A O 1
ATOM 557 N N . LYS A 1 76 ? 12.046 4.226 -5.029 1.00 96.94 76 LYS A N 1
ATOM 558 C CA . LYS A 1 76 ? 12.094 4.868 -3.703 1.00 96.94 76 LYS A CA 1
ATOM 559 C C . LYS A 1 76 ? 10.703 5.197 -3.153 1.00 96.94 76 LYS A C 1
ATOM 561 O O . LYS A 1 76 ? 10.526 5.284 -1.940 1.00 96.94 76 LYS A O 1
ATOM 566 N N . PHE A 1 77 ? 9.717 5.444 -4.017 1.00 97.38 77 PHE A N 1
ATOM 567 C CA . PHE A 1 77 ? 8.355 5.706 -3.575 1.00 97.38 77 PHE A CA 1
ATOM 568 C C . PHE A 1 77 ? 7.684 4.450 -3.033 1.00 97.38 77 PHE A C 1
ATOM 570 O O . PHE A 1 77 ? 7.055 4.544 -1.979 1.00 97.38 77 PHE A O 1
ATOM 577 N N . GLY A 1 78 ? 7.863 3.291 -3.667 1.00 97.06 78 GLY A N 1
ATOM 578 C CA . GLY A 1 78 ? 7.400 2.009 -3.135 1.00 97.06 78 GLY A CA 1
ATOM 579 C C . GLY A 1 78 ? 8.067 1.680 -1.801 1.00 97.06 78 GLY A C 1
ATOM 580 O O . GLY A 1 78 ? 7.382 1.425 -0.809 1.00 97.06 78 GLY A O 1
ATOM 581 N N . GLU A 1 79 ? 9.394 1.812 -1.742 1.00 97.69 79 GLU A N 1
ATOM 582 C CA . GLU A 1 79 ? 10.180 1.556 -0.529 1.00 97.69 79 GLU A CA 1
ATOM 583 C C . GLU A 1 79 ? 9.746 2.457 0.636 1.00 97.69 79 GLU A C 1
ATOM 585 O O . GLU A 1 79 ? 9.405 1.979 1.720 1.00 97.69 79 GLU A O 1
ATOM 590 N N . LYS A 1 80 ? 9.653 3.770 0.398 1.00 97.81 80 LYS A N 1
ATOM 591 C CA . LYS A 1 80 ? 9.189 4.728 1.408 1.00 97.81 80 LYS A CA 1
ATOM 592 C C . LYS A 1 80 ? 7.751 4.456 1.845 1.00 97.81 80 LYS A C 1
ATOM 594 O O . LYS A 1 80 ? 7.407 4.681 3.003 1.00 97.81 80 LYS A O 1
ATOM 599 N N . SER A 1 81 ? 6.898 3.996 0.934 1.00 97.94 81 SER A N 1
ATOM 600 C CA . SER A 1 81 ? 5.511 3.647 1.251 1.00 97.94 81 SER A CA 1
ATOM 601 C C . SER A 1 81 ? 5.445 2.468 2.212 1.00 97.94 81 SER A C 1
ATOM 603 O O . SER A 1 81 ? 4.739 2.559 3.214 1.00 97.94 81 SER A O 1
ATOM 605 N N . SER A 1 82 ? 6.235 1.421 1.957 1.00 97.62 82 SER A N 1
ATOM 606 C CA . SER A 1 82 ? 6.383 0.275 2.859 1.00 97.62 82 SER A CA 1
ATOM 607 C C . SER A 1 82 ? 6.860 0.712 4.248 1.00 97.62 82 SER A C 1
ATOM 609 O O . SER A 1 82 ? 6.197 0.446 5.248 1.00 97.62 82 SER A O 1
ATOM 611 N N . GLN A 1 83 ? 7.936 1.504 4.314 1.00 97.38 83 GLN A N 1
ATOM 612 C CA . GLN A 1 83 ? 8.486 2.004 5.580 1.00 97.38 83 GLN A CA 1
ATOM 613 C C . GLN A 1 83 ? 7.468 2.819 6.386 1.00 97.38 83 GLN A C 1
ATOM 615 O O . GLN A 1 83 ? 7.369 2.671 7.607 1.00 97.38 83 GLN A O 1
ATOM 620 N N . VAL A 1 84 ? 6.698 3.682 5.715 1.00 96.75 84 VAL A N 1
ATOM 621 C CA . VAL A 1 84 ? 5.646 4.472 6.362 1.00 96.75 84 VAL A CA 1
ATOM 622 C C . VAL A 1 84 ? 4.534 3.569 6.888 1.00 96.75 84 VAL A C 1
ATOM 624 O O . VAL A 1 84 ? 4.098 3.789 8.016 1.00 96.75 84 VAL A O 1
ATOM 627 N N . LEU A 1 85 ? 4.078 2.574 6.122 1.00 96.25 85 LEU A N 1
ATOM 628 C CA . LEU A 1 85 ? 3.058 1.622 6.573 1.00 96.25 85 LEU A CA 1
ATOM 629 C C . LEU A 1 85 ? 3.529 0.877 7.827 1.00 96.25 85 LEU A C 1
ATOM 631 O O . LEU A 1 85 ? 2.861 0.940 8.861 1.00 96.25 85 LEU A O 1
ATOM 635 N N . SER A 1 86 ? 4.716 0.270 7.787 1.00 94.94 86 SER A N 1
ATOM 636 C CA . SER A 1 86 ? 5.273 -0.465 8.928 1.00 94.94 86 SER A CA 1
ATOM 637 C C . SER A 1 86 ? 5.428 0.422 10.168 1.00 94.94 86 SER A C 1
ATOM 639 O O . SER A 1 86 ? 5.007 0.046 11.259 1.00 94.94 86 SER A O 1
ATOM 641 N N . SER A 1 87 ? 5.932 1.650 9.996 1.00 94.06 87 SER A N 1
ATOM 642 C CA . SER A 1 87 ? 6.113 2.621 11.090 1.00 94.06 87 SER A CA 1
ATOM 643 C C . SER A 1 87 ? 4.795 3.131 11.691 1.00 94.06 87 SER A C 1
ATOM 645 O O . SER A 1 87 ? 4.799 3.778 12.736 1.00 94.06 87 SER A O 1
ATOM 647 N N . ASN A 1 88 ? 3.666 2.882 11.025 1.00 93.44 88 ASN A N 1
ATOM 648 C CA . ASN A 1 88 ? 2.328 3.280 11.452 1.00 93.44 88 ASN A CA 1
ATOM 649 C C . ASN A 1 88 ? 1.457 2.075 11.859 1.00 93.44 88 ASN A C 1
ATOM 651 O O . ASN A 1 88 ? 0.241 2.206 11.945 1.00 93.44 88 ASN A O 1
ATOM 655 N N . GLY A 1 89 ? 2.066 0.917 12.131 1.00 93.00 89 GLY A N 1
ATOM 656 C CA . GLY A 1 89 ? 1.375 -0.241 12.706 1.00 93.00 89 GLY A CA 1
ATOM 657 C C . GLY A 1 89 ? 0.817 -1.239 11.693 1.00 93.00 89 GLY A C 1
ATOM 658 O O . GLY A 1 89 ? 0.207 -2.218 12.105 1.00 93.00 89 GLY A O 1
ATOM 659 N N . PHE A 1 90 ? 1.060 -1.063 10.391 1.00 95.44 90 PHE A N 1
ATOM 660 C CA . PHE A 1 90 ? 0.720 -2.076 9.386 1.00 95.44 90 PHE A CA 1
ATOM 661 C C . PHE A 1 90 ? 1.748 -3.211 9.397 1.00 95.44 90 PHE A C 1
ATOM 663 O O . PHE A 1 90 ? 2.612 -3.306 8.522 1.00 95.44 90 PHE A O 1
ATOM 670 N N . GLN A 1 91 ? 1.691 -4.042 10.435 1.00 94.12 91 GLN A N 1
ATOM 671 C CA . GLN A 1 91 ? 2.688 -5.081 10.699 1.00 94.12 91 GLN A CA 1
ATOM 672 C C . GLN A 1 91 ? 2.635 -6.225 9.678 1.00 94.12 91 GLN A C 1
ATOM 674 O O . GLN A 1 91 ? 3.669 -6.806 9.368 1.00 94.12 91 GLN A O 1
ATOM 679 N N . ASN A 1 92 ? 1.468 -6.494 9.088 1.00 96.38 92 ASN A N 1
ATOM 680 C CA . ASN A 1 92 ? 1.293 -7.498 8.038 1.00 96.38 92 ASN A CA 1
ATOM 681 C C . ASN A 1 92 ? 1.551 -6.927 6.625 1.00 96.38 92 ASN A C 1
ATOM 683 O O . ASN A 1 92 ? 0.768 -7.132 5.697 1.00 96.38 92 ASN A O 1
ATOM 687 N N . THR A 1 93 ? 2.635 -6.158 6.472 1.00 97.56 93 THR A N 1
ATOM 688 C CA . THR A 1 93 ? 3.054 -5.578 5.185 1.00 97.56 93 THR A CA 1
ATOM 689 C C . THR A 1 93 ? 4.256 -6.331 4.630 1.00 97.56 93 THR A C 1
ATOM 691 O O . THR A 1 93 ? 5.286 -6.436 5.292 1.00 97.56 93 THR A O 1
ATOM 694 N N . ILE A 1 94 ? 4.159 -6.793 3.384 1.00 98.19 94 ILE A N 1
ATOM 695 C CA . ILE A 1 94 ? 5.260 -7.409 2.639 1.00 98.19 94 ILE A CA 1
ATOM 696 C C . ILE A 1 94 ? 5.637 -6.486 1.484 1.00 98.19 94 ILE A C 1
ATOM 698 O O . ILE A 1 94 ? 4.780 -6.120 0.682 1.00 98.19 94 ILE A O 1
ATOM 702 N N . PHE A 1 95 ? 6.922 -6.152 1.363 1.00 98.12 95 PHE A N 1
ATOM 703 C CA . PHE A 1 95 ? 7.465 -5.420 0.220 1.00 98.12 95 PHE A CA 1
ATOM 704 C C . PHE A 1 95 ? 8.409 -6.314 -0.580 1.00 98.12 95 PHE A C 1
ATOM 706 O O . PHE A 1 95 ? 9.428 -6.766 -0.062 1.00 98.12 95 PHE A O 1
ATOM 713 N N . LYS A 1 96 ? 8.050 -6.587 -1.835 1.00 97.75 96 LYS A N 1
ATOM 714 C CA . LYS A 1 96 ? 8.851 -7.363 -2.781 1.00 97.75 96 LYS A CA 1
ATOM 715 C C . LYS A 1 96 ? 9.495 -6.438 -3.803 1.00 97.75 96 LYS A C 1
ATOM 717 O O . LYS A 1 96 ? 8.807 -5.746 -4.555 1.00 97.75 96 LYS A O 1
ATOM 722 N N . SER A 1 97 ? 10.818 -6.480 -3.844 1.00 96.19 97 SER A N 1
ATOM 723 C CA . SER A 1 97 ? 11.629 -5.722 -4.791 1.00 96.19 97 SER A CA 1
ATOM 724 C C . SER A 1 97 ? 12.114 -6.634 -5.905 1.00 96.19 97 SER A C 1
ATOM 726 O O . SER A 1 97 ? 12.544 -7.754 -5.636 1.00 96.19 97 SER A O 1
ATOM 728 N N . TYR A 1 98 ? 12.073 -6.144 -7.141 1.00 94.25 98 TYR A N 1
ATOM 729 C CA . TYR A 1 98 ? 12.464 -6.917 -8.318 1.00 94.25 98 TYR A CA 1
ATOM 730 C C . TYR A 1 98 ? 13.582 -6.203 -9.079 1.00 94.25 98 TYR A C 1
ATOM 732 O O . TYR A 1 98 ? 13.437 -5.035 -9.450 1.00 94.25 98 TYR A O 1
ATOM 740 N N . ASP A 1 99 ? 14.697 -6.895 -9.306 1.00 89.31 99 ASP A N 1
ATOM 741 C CA . ASP A 1 99 ? 15.789 -6.403 -10.149 1.00 89.31 99 ASP A CA 1
ATOM 742 C C . ASP A 1 99 ? 15.368 -6.455 -11.629 1.00 89.31 99 ASP A C 1
ATOM 744 O O . ASP A 1 99 ? 14.702 -7.398 -12.052 1.00 89.31 99 ASP A O 1
ATOM 748 N N . GLY A 1 1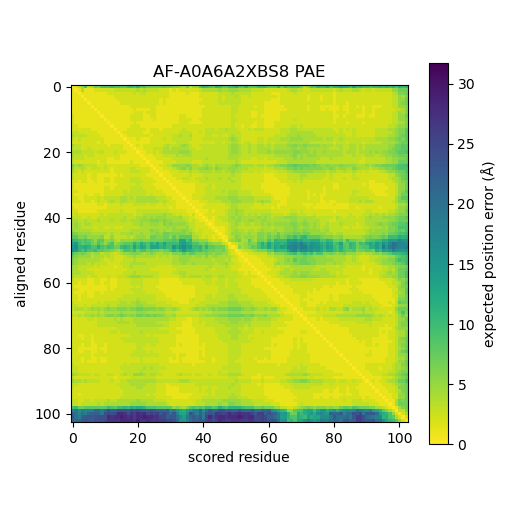00 ? 15.722 -5.437 -12.419 1.00 70.50 100 GLY A N 1
ATOM 749 C CA . GLY A 1 100 ? 15.527 -5.444 -13.879 1.00 70.50 100 GLY A CA 1
ATOM 750 C C . GLY A 1 100 ? 14.100 -5.221 -14.401 1.00 70.50 100 GLY A C 1
ATOM 751 O O . GLY A 1 100 ? 13.907 -5.254 -15.610 1.00 70.50 100 GLY A O 1
ATOM 752 N N . TYR A 1 101 ? 13.110 -4.964 -13.540 1.00 59.19 101 TYR A N 1
ATOM 753 C CA . TYR A 1 101 ? 11.764 -4.573 -13.979 1.00 59.19 101 TYR A CA 1
ATOM 754 C C . TYR A 1 101 ? 11.625 -3.045 -14.039 1.00 59.19 101 TYR A C 1
ATOM 756 O O . TYR A 1 101 ? 11.666 -2.382 -12.998 1.00 59.19 101 TYR A O 1
ATOM 764 N N . GLY A 1 102 ? 11.441 -2.529 -15.255 1.00 59.69 102 GLY A N 1
ATOM 765 C CA . GLY A 1 102 ? 10.953 -1.193 -15.608 1.00 59.69 102 GLY A CA 1
ATOM 766 C C . GLY A 1 102 ? 9.945 -1.333 -16.753 1.00 59.69 102 GLY A C 1
ATOM 767 O O . GLY A 1 102 ? 10.087 -2.259 -17.553 1.00 59.69 102 GLY A O 1
ATOM 768 N N . PHE A 1 103 ? 8.886 -0.518 -16.761 1.00 49.19 103 PHE A N 1
ATOM 769 C CA . PHE A 1 103 ? 7.902 -0.488 -17.854 1.00 49.19 103 PHE A CA 1
ATOM 770 C C . PHE A 1 103 ? 8.413 0.334 -19.030 1.00 49.19 103 PHE A C 1
ATOM 772 O O . PHE A 1 103 ? 9.021 1.389 -18.750 1.00 49.19 103 PHE A O 1
#